Protein AF-A0AAU2L644-F1 (afdb_monomer_lite)

Sequence (110 aa):
MPDHREHVATDPNGRVTPLDSHVRLAAPDRRDPPPLVRRSYNYDRGSGDSGLIFSCFQRDLATGFEAVQKRLEGEAMAKYILTTGGGYFFVPPPGDAWIDGLFAQATGNA

Radius of gyration: 19.08 Å; chains: 1; bounding box: 41×40×55 Å

pLDDT: mean 87.41, std 14.39, range [38.91, 97.38]

Foldseek 3Di:
DDDPPDPLVVCVPCPPNNPQALVCLQAVDPVDHQQKDWDKDWDDPDPPPTDIRTDIDGPDCVRHVVSNVVSNVPHPCPVPDDDPDDDDDDDDDPDCVVVCVVVVVVPDDD

Secondary structure (DSSP, 8-state):
------HHHH-TT-SSS-TT-HHHHH-S-SSS--SEEE--EEEE-STT-EEEE--EEES-TIIIIIHHHHHTTT-TTGGG-----------PPSSSHHHHHHHHHHTS--

Structure (mmCIF, N/CA/C/O backbone):
data_AF-A0AAU2L644-F1
#
_entry.id   AF-A0AAU2L644-F1
#
loop_
_atom_site.group_PDB
_atom_site.id
_atom_site.type_symbol
_atom_site.label_atom_id
_atom_site.label_alt_id
_atom_site.label_comp_id
_atom_site.label_asym_id
_atom_site.label_entity_id
_atom_site.label_seq_id
_atom_site.pdbx_PDB_ins_code
_atom_site.Cartn_x
_atom_site.Cartn_y
_atom_site.Cartn_z
_atom_site.occupancy
_atom_site.B_iso_or_equiv
_atom_site.auth_seq_id
_atom_site.auth_comp_id
_atom_site.auth_asym_id
_atom_site.auth_atom_id
_atom_site.pdbx_PDB_model_num
ATOM 1 N N . MET A 1 1 ? 0.436 -25.387 18.970 1.00 41.38 1 MET A N 1
ATOM 2 C CA . MET A 1 1 ? -0.146 -24.041 18.789 1.00 41.38 1 MET A CA 1
ATOM 3 C C . MET A 1 1 ? -1.380 -24.194 17.920 1.00 41.38 1 MET A C 1
ATOM 5 O O . MET A 1 1 ? -1.235 -24.822 16.876 1.00 41.38 1 MET A O 1
ATOM 9 N N . PRO A 1 2 ? -2.574 -23.743 18.334 1.00 43.22 2 PRO A N 1
ATOM 10 C CA . PRO A 1 2 ? -3.750 -23.806 17.476 1.00 43.22 2 PRO A CA 1
ATOM 11 C C . PRO A 1 2 ? -3.516 -22.967 16.218 1.00 43.22 2 PRO A C 1
ATOM 13 O O . PRO A 1 2 ? -3.026 -21.841 16.297 1.00 43.22 2 PRO A O 1
ATOM 16 N N . ASP A 1 3 ? -3.832 -23.560 15.078 1.00 48.44 3 ASP A N 1
ATOM 17 C CA . ASP A 1 3 ? -3.794 -22.970 13.746 1.00 48.44 3 ASP A CA 1
ATOM 18 C C . ASP A 1 3 ? -4.644 -21.676 13.688 1.00 48.44 3 ASP A C 1
ATOM 20 O O . ASP A 1 3 ? -5.788 -21.669 14.132 1.00 48.44 3 ASP A O 1
ATOM 24 N N . HIS A 1 4 ? -4.082 -20.574 13.175 1.00 57.38 4 HIS A N 1
ATOM 25 C CA . HIS A 1 4 ? -4.736 -19.258 13.036 1.00 57.38 4 HIS A CA 1
ATOM 26 C C . HIS A 1 4 ? -5.518 -19.099 11.716 1.00 57.38 4 HIS A C 1
ATOM 28 O O . HIS A 1 4 ? -5.747 -17.976 11.246 1.00 57.38 4 HIS A O 1
ATOM 34 N N . ARG A 1 5 ? -5.854 -20.202 11.043 1.00 54.03 5 ARG A N 1
ATOM 35 C CA . ARG A 1 5 ? -6.546 -20.178 9.753 1.00 54.03 5 ARG A CA 1
ATOM 36 C C . ARG A 1 5 ? -8.054 -19.964 9.913 1.00 54.03 5 ARG A C 1
ATOM 38 O O . ARG A 1 5 ? -8.713 -20.577 10.742 1.00 54.03 5 ARG A O 1
ATOM 45 N N . GLU A 1 6 ? -8.559 -19.092 9.038 1.00 56.09 6 GLU A N 1
ATOM 46 C CA . GLU A 1 6 ? -9.973 -18.845 8.717 1.00 56.09 6 GLU A CA 1
ATOM 47 C C . GLU A 1 6 ? -10.848 -18.180 9.796 1.00 56.09 6 GLU A C 1
ATOM 49 O O . GLU A 1 6 ? -11.927 -18.670 10.117 1.00 56.09 6 GLU A O 1
ATOM 54 N N . HIS A 1 7 ? -10.461 -17.000 10.299 1.00 58.44 7 HIS A N 1
ATOM 55 C CA . HIS A 1 7 ? -11.374 -16.187 11.122 1.00 58.44 7 HIS A CA 1
ATOM 56 C C . HIS A 1 7 ? -12.386 -15.371 10.305 1.00 58.44 7 HIS A C 1
ATOM 58 O O . HIS A 1 7 ? -13.493 -15.166 10.772 1.00 58.44 7 HIS A O 1
ATOM 64 N N . VAL A 1 8 ? -12.061 -14.906 9.092 1.00 61.75 8 VAL A N 1
ATOM 65 C CA . VAL A 1 8 ? -12.948 -13.970 8.363 1.00 61.75 8 VAL A CA 1
ATOM 66 C C . VAL A 1 8 ? -14.179 -14.674 7.784 1.00 61.75 8 VAL A C 1
ATOM 68 O O . VAL A 1 8 ? -15.294 -14.194 7.970 1.00 61.75 8 VAL A O 1
ATOM 71 N N . ALA A 1 9 ? -13.997 -15.830 7.136 1.00 68.81 9 ALA A N 1
ATOM 72 C CA . ALA A 1 9 ? -15.102 -16.606 6.568 1.00 68.81 9 ALA A CA 1
ATOM 73 C C . ALA A 1 9 ? -16.038 -17.186 7.646 1.00 68.81 9 ALA A C 1
ATOM 75 O O . ALA A 1 9 ? -17.234 -17.344 7.412 1.00 68.81 9 ALA A O 1
ATOM 76 N N . THR A 1 10 ? -15.503 -17.473 8.836 1.00 78.62 10 THR A N 1
ATOM 77 C CA . THR A 1 10 ? -16.261 -17.994 9.984 1.00 78.62 10 THR A CA 1
ATOM 78 C C . THR A 1 10 ? -16.823 -16.889 10.891 1.00 78.62 10 THR A C 1
ATOM 80 O O . THR A 1 10 ? -17.617 -17.182 11.784 1.00 78.62 10 THR A O 1
ATOM 83 N N . ASP A 1 11 ? -16.483 -15.619 10.634 1.00 85.25 11 ASP A N 1
ATOM 84 C CA . ASP A 1 11 ? -16.947 -14.432 11.366 1.00 85.25 11 ASP A CA 1
ATOM 85 C C . ASP A 1 11 ? -17.625 -13.410 10.427 1.00 85.25 11 ASP A C 1
ATOM 87 O O . ASP A 1 11 ? -17.113 -12.301 10.208 1.00 85.25 11 ASP A O 1
ATOM 91 N N . PRO A 1 12 ? -18.795 -13.746 9.847 1.00 85.56 12 PRO A N 1
ATOM 92 C CA . PRO A 1 12 ? -19.484 -12.875 8.892 1.00 85.56 12 PRO A CA 1
ATOM 93 C C . PRO A 1 12 ? -19.941 -11.553 9.520 1.00 85.56 12 PRO A C 1
ATOM 95 O O . PRO A 1 12 ? -20.032 -10.545 8.829 1.00 85.56 12 PRO A O 1
ATOM 98 N N . ASN A 1 13 ? -20.176 -11.544 10.835 1.00 89.44 13 ASN A N 1
ATOM 99 C CA . ASN A 1 13 ? -20.655 -10.376 11.573 1.00 89.44 13 ASN A CA 1
ATOM 100 C C . ASN A 1 13 ? -19.524 -9.531 12.185 1.00 89.44 13 ASN A C 1
ATOM 102 O O . ASN A 1 13 ? -19.805 -8.525 12.828 1.00 89.44 13 ASN A O 1
ATOM 106 N N . GLY A 1 14 ? -18.260 -9.936 12.029 1.00 90.00 14 GLY A N 1
ATOM 107 C CA . GLY A 1 14 ? -17.106 -9.190 12.537 1.00 90.00 14 GLY A CA 1
ATOM 108 C C . GLY A 1 14 ? -17.007 -9.119 14.064 1.00 90.00 14 GLY A C 1
ATOM 109 O O . GLY A 1 14 ? -16.555 -8.112 14.601 1.00 90.00 14 GLY A O 1
ATOM 110 N N . ARG A 1 15 ? -17.443 -10.164 14.777 1.00 90.31 15 ARG A N 1
ATOM 111 C CA . ARG A 1 15 ? -17.400 -10.253 16.247 1.00 90.31 15 ARG A CA 1
ATOM 112 C C . ARG A 1 15 ? -15.987 -10.446 16.792 1.00 90.31 15 ARG A C 1
ATOM 114 O O . ARG A 1 15 ? -15.716 -10.031 17.914 1.00 90.31 15 ARG A O 1
ATOM 121 N N . VAL A 1 16 ? -15.124 -11.120 16.036 1.00 90.19 16 VAL A N 1
ATOM 122 C CA . VAL A 1 16 ? -13.725 -11.399 16.394 1.00 90.19 16 VAL A CA 1
ATOM 123 C C . VAL A 1 16 ? -12.796 -10.486 15.607 1.00 90.19 16 VAL A C 1
ATOM 125 O O . VAL A 1 16 ? -11.889 -9.887 16.174 1.00 90.19 16 VAL A O 1
ATOM 128 N N . THR A 1 17 ? -13.022 -10.374 14.297 1.00 88.75 17 THR A N 1
ATOM 129 C CA . THR A 1 17 ? -12.277 -9.474 13.412 1.00 88.75 17 THR A CA 1
ATOM 130 C C . THR A 1 17 ? -13.241 -8.413 12.881 1.00 88.75 17 THR A C 1
ATOM 132 O O . THR A 1 17 ? -13.988 -8.722 11.946 1.00 88.75 17 THR A O 1
ATOM 135 N N . PRO A 1 18 ? -13.245 -7.187 13.444 1.00 92.88 18 PRO A N 1
ATOM 136 C CA . PRO A 1 18 ? -14.171 -6.125 13.056 1.00 92.88 18 PRO A CA 1
ATOM 137 C C . PRO A 1 18 ? -14.246 -5.914 11.544 1.00 92.88 18 PRO A C 1
ATOM 139 O O . PRO A 1 18 ? -13.243 -6.062 10.834 1.00 92.88 18 PRO A O 1
ATOM 142 N N . LEU A 1 19 ? -15.441 -5.578 11.052 1.00 92.88 19 LEU A N 1
ATOM 143 C CA . LEU A 1 19 ? -15.703 -5.394 9.620 1.00 92.88 19 LEU A CA 1
ATOM 144 C C . LEU A 1 19 ? -14.839 -4.282 9.005 1.00 92.88 19 LEU A C 1
ATOM 146 O O . LEU A 1 19 ? -14.454 -4.388 7.847 1.00 92.88 19 LEU A O 1
ATOM 150 N N . ASP A 1 20 ? -14.490 -3.273 9.802 1.00 95.19 20 ASP A N 1
ATOM 151 C CA . ASP A 1 20 ? -13.662 -2.115 9.455 1.00 95.19 20 ASP A CA 1
ATOM 152 C C . ASP A 1 20 ? -12.171 -2.292 9.806 1.00 95.19 20 ASP A C 1
ATOM 154 O O . ASP A 1 20 ? -11.384 -1.342 9.737 1.00 95.19 20 ASP A O 1
ATOM 158 N N . SER A 1 21 ? -11.755 -3.499 10.207 1.00 94.88 21 SER A N 1
ATOM 159 C CA . SER A 1 21 ? -10.356 -3.764 10.539 1.00 94.88 21 SER A CA 1
ATOM 160 C C . SER A 1 21 ? -9.472 -3.758 9.288 1.00 94.88 21 SER A C 1
ATOM 162 O O . SER A 1 21 ? -9.777 -4.406 8.285 1.00 94.88 21 SER A O 1
ATOM 164 N N . HIS A 1 22 ? -8.318 -3.092 9.390 1.00 94.94 22 HIS A N 1
ATOM 165 C CA . HIS A 1 22 ? -7.350 -2.932 8.296 1.00 94.94 22 HIS A CA 1
ATOM 166 C C . HIS A 1 22 ? -7.042 -4.251 7.580 1.00 94.94 22 HIS A C 1
ATOM 168 O O . HIS A 1 22 ? -7.142 -4.368 6.363 1.00 94.94 22 HIS A O 1
ATOM 174 N N . VAL A 1 23 ? -6.703 -5.292 8.348 1.00 92.19 23 VAL A N 1
ATOM 175 C CA . VAL A 1 23 ? -6.316 -6.593 7.786 1.00 92.19 23 VAL A CA 1
ATOM 176 C C . VAL A 1 23 ? -7.463 -7.281 7.038 1.00 92.19 23 VAL A C 1
ATOM 178 O O . VAL A 1 23 ? -7.204 -7.990 6.067 1.00 92.19 23 VAL A O 1
ATOM 181 N N . ARG A 1 24 ? -8.714 -7.081 7.473 1.00 92.00 24 ARG A N 1
ATOM 182 C CA . ARG A 1 24 ? -9.899 -7.668 6.837 1.00 92.00 24 ARG A CA 1
ATOM 183 C C . ARG A 1 24 ? -10.249 -6.934 5.552 1.00 92.00 24 ARG A C 1
ATOM 185 O O . ARG A 1 24 ? -10.517 -7.587 4.554 1.00 92.00 24 ARG A O 1
ATOM 192 N N . LEU A 1 25 ? -10.209 -5.604 5.563 1.00 94.31 25 LEU A N 1
ATOM 193 C CA . LEU A 1 25 ? -10.469 -4.793 4.374 1.00 94.31 25 LEU A CA 1
ATOM 194 C C . LEU A 1 25 ? -9.369 -4.961 3.316 1.00 94.31 25 LEU A C 1
ATOM 196 O O . LEU A 1 25 ? -9.668 -5.096 2.129 1.00 94.31 25 LEU A O 1
ATOM 200 N N . ALA A 1 26 ? -8.102 -5.032 3.735 1.00 94.19 26 ALA A N 1
ATOM 201 C CA . ALA A 1 26 ? -6.977 -5.189 2.819 1.00 94.19 26 ALA A CA 1
ATOM 202 C C . ALA A 1 26 ? -7.003 -6.542 2.088 1.00 94.19 26 ALA A C 1
ATOM 204 O O . ALA A 1 26 ? -6.776 -6.592 0.879 1.00 94.19 26 ALA A O 1
ATOM 205 N N . ALA A 1 27 ? -7.304 -7.633 2.802 1.00 90.81 27 ALA A N 1
ATOM 206 C CA . ALA A 1 27 ? -7.381 -8.986 2.248 1.00 90.81 27 ALA A CA 1
ATOM 207 C C . ALA A 1 27 ? -8.642 -9.723 2.752 1.00 90.81 27 ALA 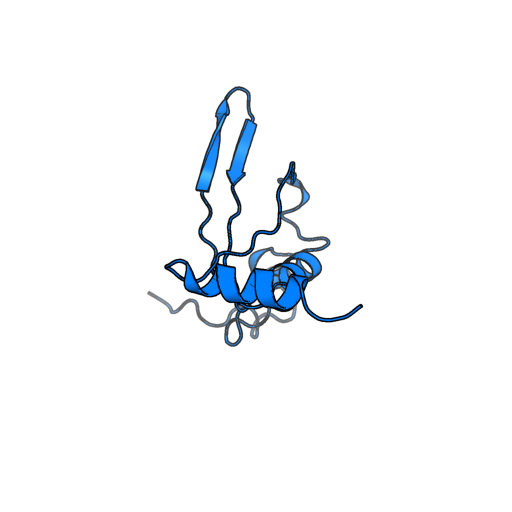A C 1
ATOM 209 O O . ALA A 1 27 ? -8.547 -10.529 3.685 1.00 90.81 27 ALA A O 1
ATOM 210 N N . PRO A 1 28 ? -9.817 -9.453 2.145 1.00 86.88 28 PRO A N 1
ATOM 211 C CA . PRO A 1 28 ? -11.091 -10.023 2.590 1.00 86.88 28 PRO A CA 1
ATOM 212 C C . PRO A 1 28 ? -11.164 -11.548 2.454 1.00 86.88 28 PRO A C 1
ATOM 214 O O . PRO A 1 28 ? -11.703 -12.208 3.341 1.00 86.88 28 PRO A O 1
ATOM 217 N N . ASP A 1 29 ? -10.591 -12.108 1.381 1.00 86.62 29 ASP A N 1
ATOM 218 C CA . ASP A 1 29 ? -10.346 -13.546 1.241 1.00 86.62 29 ASP A CA 1
ATOM 219 C C . ASP A 1 29 ? -8.842 -13.809 1.379 1.00 86.62 29 ASP A C 1
ATOM 221 O O . ASP A 1 29 ? -8.027 -13.281 0.624 1.00 86.62 29 ASP A O 1
ATOM 225 N N . ARG A 1 30 ? -8.450 -14.622 2.364 1.00 77.06 30 ARG A N 1
ATOM 226 C CA . ARG A 1 30 ? -7.038 -14.977 2.568 1.00 77.06 30 ARG A CA 1
ATOM 227 C C . ARG A 1 30 ? -6.539 -16.061 1.620 1.00 77.06 30 ARG A C 1
ATOM 229 O O . ARG A 1 30 ? -5.328 -16.239 1.515 1.00 77.06 30 ARG A O 1
ATOM 236 N N . ARG A 1 31 ? -7.443 -16.779 0.954 1.00 84.31 31 ARG A N 1
ATOM 237 C CA . ARG A 1 31 ? -7.114 -17.782 -0.068 1.00 84.31 31 ARG A CA 1
ATOM 238 C C . ARG A 1 31 ? -6.831 -17.131 -1.417 1.00 84.31 31 ARG A C 1
ATOM 240 O O . ARG A 1 31 ? -6.134 -17.729 -2.228 1.00 84.31 31 ARG A O 1
ATOM 247 N N . ASP A 1 32 ? -7.322 -15.910 -1.609 1.00 86.00 32 ASP A N 1
ATOM 248 C CA . ASP A 1 32 ? -7.055 -15.065 -2.771 1.00 86.00 32 ASP A CA 1
ATOM 249 C C . ASP A 1 32 ? -6.538 -13.688 -2.316 1.00 86.00 32 ASP A C 1
ATOM 251 O O . ASP A 1 32 ? -7.246 -12.676 -2.384 1.00 86.00 32 ASP A O 1
ATOM 255 N N . PRO A 1 33 ? -5.322 -13.639 -1.736 1.00 88.06 33 PRO A N 1
ATOM 256 C CA . PRO A 1 33 ? -4.762 -12.387 -1.266 1.00 88.06 33 PRO A CA 1
ATOM 257 C C . PRO A 1 33 ? -4.472 -11.458 -2.455 1.00 88.06 33 PRO A C 1
ATOM 259 O O . PRO A 1 33 ? -4.113 -11.927 -3.537 1.00 88.06 33 PRO A O 1
ATOM 262 N N . PRO A 1 34 ? -4.537 -10.130 -2.25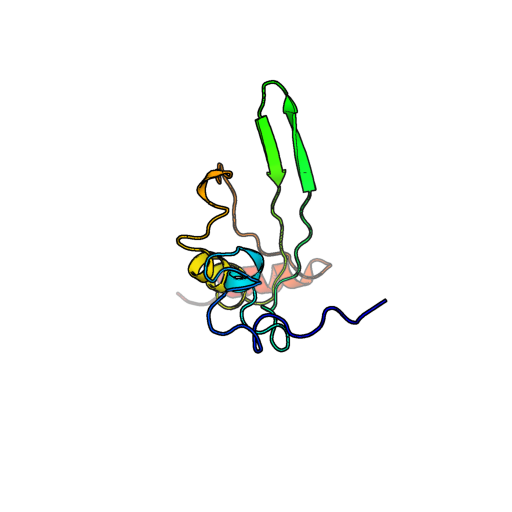5 1.00 91.56 34 PRO A N 1
ATOM 263 C CA . PRO A 1 34 ? -4.162 -9.177 -3.291 1.00 91.56 34 PRO A CA 1
ATOM 264 C C . PRO A 1 34 ? -2.767 -9.473 -3.871 1.00 91.56 34 PRO A C 1
ATOM 266 O O . PRO A 1 34 ? -1.854 -9.792 -3.099 1.00 91.56 34 PRO A O 1
ATOM 269 N N . PRO A 1 35 ? -2.559 -9.317 -5.193 1.00 94.12 35 PRO A N 1
ATOM 270 C CA . PRO A 1 35 ? -1.305 -9.638 -5.877 1.00 94.12 35 PRO A CA 1
ATOM 271 C C . PRO A 1 35 ? -0.225 -8.561 -5.650 1.00 94.12 35 PRO A C 1
ATOM 273 O O . PRO A 1 35 ? 0.348 -8.019 -6.596 1.00 94.12 35 PRO A O 1
ATOM 276 N N . LEU A 1 36 ? 0.050 -8.239 -4.384 1.00 94.88 36 LEU A N 1
ATOM 277 C CA . LEU A 1 36 ? 0.999 -7.216 -3.960 1.00 94.88 36 LEU A CA 1
ATOM 278 C C . LEU A 1 36 ? 1.951 -7.754 -2.886 1.00 94.88 36 LEU A C 1
ATOM 280 O O . LEU A 1 36 ? 1.552 -8.435 -1.941 1.00 94.88 36 LEU A O 1
ATOM 284 N N . VAL A 1 37 ? 3.226 -7.396 -2.998 1.00 96.25 37 VAL A N 1
ATOM 285 C CA . VAL A 1 37 ? 4.266 -7.713 -2.015 1.00 96.25 37 VAL A CA 1
ATOM 286 C C . VAL A 1 37 ? 4.652 -6.433 -1.291 1.00 96.25 37 VAL A C 1
ATOM 288 O O . VAL A 1 37 ? 5.156 -5.504 -1.914 1.00 96.25 37 VAL A O 1
ATOM 291 N N . ARG A 1 38 ? 4.437 -6.373 0.027 1.00 96.38 38 ARG A N 1
ATOM 292 C CA . ARG A 1 38 ? 4.824 -5.220 0.859 1.00 96.38 38 ARG A CA 1
ATOM 293 C C . ARG A 1 38 ? 6.263 -5.376 1.346 1.00 96.38 38 ARG A C 1
ATOM 295 O O . ARG A 1 38 ? 6.599 -6.395 1.944 1.00 96.38 38 ARG A O 1
ATOM 302 N N . ARG A 1 39 ? 7.089 -4.352 1.136 1.00 96.94 39 ARG A N 1
ATOM 303 C CA . ARG A 1 39 ? 8.486 -4.265 1.587 1.00 96.94 39 ARG A CA 1
ATOM 304 C C . ARG A 1 39 ? 8.767 -2.865 2.138 1.00 96.94 39 ARG A C 1
ATOM 306 O O . ARG A 1 39 ? 9.560 -2.106 1.592 1.00 96.94 39 ARG A O 1
ATOM 313 N N . SER A 1 40 ? 8.043 -2.535 3.198 1.00 97.19 40 SER A N 1
ATOM 314 C CA . SER A 1 40 ? 8.036 -1.215 3.831 1.00 97.19 40 SER A CA 1
ATOM 315 C C . SER A 1 40 ? 9.120 -1.070 4.903 1.00 97.19 40 SER A C 1
AT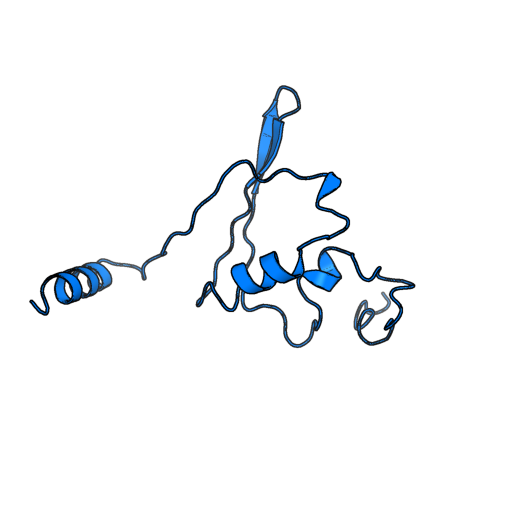OM 317 O O . SER A 1 40 ? 9.640 -2.065 5.409 1.00 97.19 40 SER A O 1
ATOM 319 N N . TYR A 1 41 ? 9.410 0.173 5.287 1.00 97.25 41 TYR A N 1
ATOM 320 C CA . TYR A 1 41 ? 10.402 0.518 6.310 1.00 97.25 41 TYR A CA 1
ATOM 321 C C . TYR A 1 41 ? 9.815 1.512 7.308 1.00 97.25 41 TYR A C 1
ATOM 323 O O . TYR A 1 41 ? 9.079 2.413 6.915 1.00 97.25 41 TYR A O 1
ATOM 331 N N . ASN A 1 42 ? 10.154 1.380 8.588 1.00 97.25 42 ASN A N 1
ATOM 332 C CA . ASN A 1 42 ? 9.820 2.407 9.575 1.00 97.25 42 ASN A CA 1
ATOM 333 C C . ASN A 1 42 ? 10.760 3.605 9.410 1.00 97.25 42 ASN A C 1
ATOM 335 O O . ASN A 1 42 ? 11.929 3.428 9.061 1.00 97.25 42 ASN A O 1
ATOM 339 N N . TYR A 1 43 ? 10.264 4.805 9.696 1.00 96.19 43 TYR A N 1
ATOM 340 C CA . TYR A 1 43 ? 11.083 6.008 9.781 1.00 96.19 43 TYR A CA 1
ATOM 341 C C . TYR A 1 43 ? 10.831 6.745 11.098 1.00 96.19 43 TYR A C 1
ATOM 343 O O . TYR A 1 43 ? 9.737 6.682 11.659 1.00 96.19 43 TYR A O 1
ATOM 351 N N . ASP A 1 44 ? 11.845 7.474 11.552 1.00 97.00 44 ASP A N 1
ATOM 352 C CA . ASP A 1 44 ? 11.767 8.420 12.661 1.00 97.00 44 ASP A CA 1
ATOM 353 C C . ASP A 1 44 ? 12.671 9.614 12.328 1.00 97.00 44 ASP A C 1
ATOM 355 O O . ASP A 1 44 ? 13.866 9.443 12.078 1.00 97.00 44 ASP A O 1
ATOM 359 N N . ARG A 1 45 ? 12.087 10.813 12.244 1.00 95.38 45 ARG A N 1
ATOM 360 C CA . ARG A 1 45 ? 12.798 12.079 12.005 1.00 95.38 45 ARG A CA 1
ATOM 361 C C . ARG A 1 45 ? 12.911 12.935 13.271 1.00 95.38 45 ARG A C 1
ATOM 363 O O . ARG A 1 45 ? 13.413 14.056 13.195 1.00 95.38 45 ARG A O 1
ATOM 370 N N . GLY A 1 46 ? 12.474 12.425 14.423 1.00 94.88 46 GLY A N 1
ATOM 371 C CA . GLY A 1 46 ? 12.381 13.166 15.676 1.00 94.88 46 GLY A CA 1
ATOM 372 C C . GLY A 1 46 ? 11.152 14.076 15.750 1.00 94.88 46 GLY A C 1
ATOM 373 O O . GLY A 1 46 ? 10.360 14.186 14.817 1.00 94.88 46 GLY A O 1
ATOM 374 N N . SER A 1 47 ? 10.971 14.735 16.898 1.00 94.06 47 SER A N 1
ATOM 375 C CA . SER A 1 47 ? 9.879 15.701 17.141 1.00 94.06 47 SER A CA 1
ATOM 376 C C . SER A 1 47 ? 8.463 15.148 16.911 1.00 94.06 47 SER A C 1
ATOM 378 O O . SER A 1 47 ? 7.547 15.896 16.577 1.00 94.06 47 SER A O 1
ATOM 380 N N . GLY A 1 48 ? 8.278 13.838 17.095 1.00 90.06 48 GLY A N 1
ATOM 381 C CA . GLY A 1 48 ? 6.999 13.158 16.874 1.00 90.06 48 GLY A CA 1
ATOM 382 C C . GLY A 1 48 ? 6.699 12.822 15.412 1.00 90.06 48 GLY A C 1
ATOM 383 O O . GLY A 1 48 ? 5.641 12.263 15.136 1.00 90.06 48 GLY A O 1
ATOM 384 N N . ASP A 1 49 ? 7.614 13.105 14.483 1.00 93.81 49 ASP A N 1
ATOM 385 C CA . ASP A 1 49 ? 7.475 12.716 13.084 1.00 93.81 49 ASP A CA 1
ATOM 386 C C . ASP A 1 49 ? 8.117 11.352 12.835 1.00 93.81 49 ASP A C 1
ATOM 388 O O . ASP A 1 49 ? 9.292 11.214 12.488 1.00 93.81 49 ASP A O 1
ATOM 392 N N . SER A 1 50 ? 7.302 10.330 13.046 1.00 96.06 50 SER A N 1
ATOM 393 C CA . SER A 1 50 ? 7.651 8.933 12.840 1.00 96.06 50 SER A CA 1
ATOM 394 C C . SER A 1 50 ? 6.502 8.227 12.138 1.00 96.06 50 SER A C 1
ATOM 396 O O . SER A 1 50 ? 5.347 8.648 12.219 1.00 96.06 50 SER A O 1
ATOM 398 N N . GLY A 1 51 ? 6.810 7.150 11.427 1.00 96.06 51 GLY A N 1
ATOM 399 C CA . GLY A 1 51 ? 5.795 6.444 10.666 1.00 96.06 51 GLY A CA 1
ATOM 400 C C . GLY A 1 51 ? 6.362 5.344 9.790 1.00 96.06 51 GLY A C 1
ATOM 401 O O . GLY A 1 51 ? 7.371 4.713 10.108 1.00 96.06 51 GLY A O 1
ATOM 402 N N . LEU A 1 52 ? 5.682 5.111 8.669 1.00 96.88 52 LEU A N 1
ATOM 403 C CA . LEU A 1 52 ? 5.987 4.039 7.734 1.00 96.88 52 LEU A CA 1
ATOM 404 C C . LEU A 1 52 ? 6.251 4.607 6.339 1.00 96.88 52 LEU A C 1
ATOM 406 O O . LEU A 1 52 ? 5.379 5.225 5.732 1.00 96.88 52 LEU A O 1
ATOM 410 N N . ILE A 1 53 ? 7.425 4.309 5.791 1.00 96.88 53 ILE A N 1
ATOM 411 C CA . ILE A 1 53 ? 7.673 4.374 4.354 1.00 96.88 53 ILE A CA 1
ATOM 4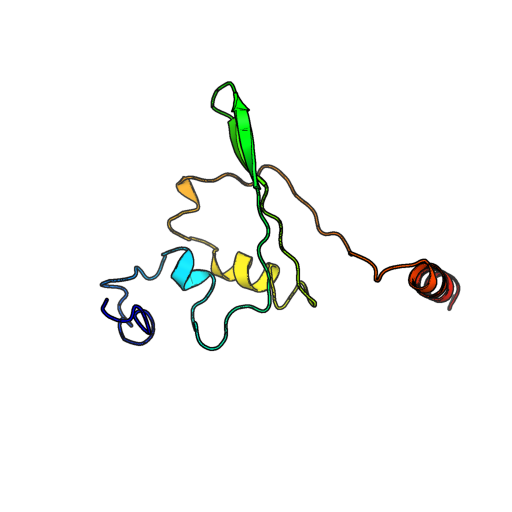12 C C . ILE A 1 53 ? 7.039 3.123 3.756 1.00 96.88 53 ILE A C 1
ATOM 414 O O . ILE A 1 53 ? 7.645 2.046 3.717 1.00 96.88 53 ILE A O 1
ATOM 418 N N . PHE A 1 54 ? 5.778 3.248 3.347 1.00 97.19 54 PHE A N 1
ATOM 419 C CA . PHE A 1 54 ? 5.074 2.157 2.694 1.00 97.19 54 PHE A CA 1
ATOM 420 C C . PHE A 1 54 ? 5.629 1.945 1.282 1.00 97.19 54 PHE A C 1
ATOM 422 O O . PHE A 1 54 ? 5.596 2.849 0.452 1.00 97.19 54 PHE A O 1
ATOM 429 N N . SER A 1 55 ? 6.128 0.741 1.004 1.00 97.12 55 SER A N 1
ATOM 430 C CA . SER A 1 55 ? 6.602 0.350 -0.324 1.00 97.12 55 SER A CA 1
ATOM 431 C C . SER A 1 55 ? 6.051 -1.024 -0.673 1.00 97.12 55 SER A C 1
ATOM 433 O O . SER A 1 55 ? 6.058 -1.942 0.153 1.00 97.12 55 SER A O 1
ATOM 435 N N . CYS A 1 56 ? 5.541 -1.168 -1.893 1.00 97.38 56 CYS A N 1
ATOM 436 C CA . CYS A 1 56 ? 5.024 -2.433 -2.385 1.00 97.38 56 CYS A CA 1
ATOM 437 C C . CYS A 1 56 ? 5.329 -2.633 -3.869 1.00 97.38 56 CYS A C 1
ATOM 439 O O . CYS A 1 56 ? 5.529 -1.675 -4.613 1.00 97.38 56 CYS A O 1
ATOM 441 N N . PHE A 1 57 ? 5.366 -3.897 -4.276 1.00 97.19 57 PHE A N 1
ATOM 442 C CA . PHE A 1 57 ? 5.627 -4.331 -5.641 1.00 97.19 57 PHE A CA 1
ATOM 443 C C . PHE A 1 57 ? 4.462 -5.185 -6.123 1.00 97.19 57 PHE A C 1
ATOM 445 O O . PHE A 1 57 ? 3.951 -6.028 -5.385 1.00 97.19 57 PHE A O 1
ATOM 452 N N . GLN A 1 58 ? 4.061 -4.973 -7.368 1.00 96.62 58 GLN A N 1
ATOM 453 C CA . GLN A 1 58 ? 2.965 -5.678 -8.022 1.00 96.62 58 GLN A CA 1
ATOM 454 C C . GLN A 1 58 ? 3.174 -5.655 -9.530 1.00 96.62 58 GLN A C 1
ATOM 456 O O . GLN A 1 58 ? 3.916 -4.820 -10.046 1.00 96.62 58 GLN A O 1
ATOM 461 N N . ARG A 1 59 ? 2.514 -6.576 -10.233 1.00 95.62 59 ARG A N 1
ATOM 462 C CA . ARG A 1 59 ? 2.534 -6.608 -11.701 1.00 95.62 59 ARG A CA 1
ATOM 463 C C . ARG A 1 59 ? 1.587 -5.576 -12.315 1.00 95.62 59 ARG A C 1
ATOM 465 O O . ARG A 1 59 ? 1.878 -5.054 -13.381 1.00 95.62 59 ARG A O 1
ATOM 472 N N . ASP A 1 60 ? 0.473 -5.313 -11.643 1.00 95.31 60 ASP A N 1
ATOM 473 C CA . ASP A 1 60 ? -0.589 -4.422 -12.095 1.00 95.31 60 ASP A CA 1
ATOM 474 C C . ASP A 1 60 ? -1.091 -3.593 -10.902 1.00 95.31 60 ASP A C 1
ATOM 476 O O . ASP A 1 60 ? -1.446 -4.137 -9.853 1.00 95.31 60 ASP A O 1
ATOM 480 N N . LEU A 1 61 ? -1.056 -2.266 -11.051 1.00 94.44 61 LEU A N 1
ATOM 481 C CA . LEU A 1 61 ? -1.444 -1.312 -10.010 1.00 94.44 61 LEU A CA 1
ATOM 482 C C . LEU A 1 61 ? -2.942 -1.384 -9.701 1.00 94.44 61 LEU A C 1
ATOM 484 O O . LEU A 1 61 ? -3.312 -1.332 -8.525 1.00 94.44 61 LEU A O 1
ATOM 488 N N . ALA A 1 62 ? -3.774 -1.560 -10.733 1.00 95.19 62 ALA A N 1
ATOM 489 C CA . ALA A 1 62 ? -5.228 -1.524 -10.616 1.00 95.19 62 ALA A CA 1
ATOM 490 C C . ALA A 1 62 ? -5.748 -2.695 -9.776 1.00 95.19 62 ALA A C 1
ATOM 492 O O . ALA A 1 62 ? -6.648 -2.533 -8.953 1.00 95.19 62 ALA A O 1
ATOM 493 N N . THR A 1 63 ? -5.155 -3.878 -9.954 1.00 94.44 63 THR A N 1
ATOM 494 C CA . THR A 1 63 ? -5.523 -5.098 -9.218 1.00 94.44 63 THR A CA 1
ATOM 495 C C . THR A 1 63 ? -4.786 -5.257 -7.886 1.00 94.44 63 THR A C 1
ATOM 497 O O . THR A 1 63 ? -5.260 -5.984 -7.011 1.00 94.44 63 THR A O 1
ATOM 500 N N . GLY A 1 64 ? -3.654 -4.574 -7.706 1.00 95.69 64 GLY A N 1
ATOM 501 C CA . GLY A 1 64 ? -2.883 -4.558 -6.467 1.00 95.69 64 GLY A CA 1
ATOM 502 C C . GLY A 1 64 ? -3.267 -3.402 -5.539 1.00 95.69 64 GLY A C 1
ATOM 503 O O . GLY A 1 64 ? -4.315 -3.410 -4.891 1.00 95.69 64 GLY A O 1
ATOM 504 N N . PHE A 1 65 ? -2.371 -2.426 -5.427 1.00 96.38 65 PHE A N 1
ATOM 505 C CA . PHE A 1 65 ? -2.414 -1.342 -4.455 1.00 96.38 65 PHE A CA 1
ATOM 506 C C . PHE A 1 65 ? -3.669 -0.484 -4.590 1.00 96.38 65 PHE A C 1
ATOM 508 O O . PHE A 1 65 ? -4.271 -0.176 -3.569 1.00 96.38 65 PHE A O 1
ATOM 515 N N . GLU A 1 66 ? -4.108 -0.146 -5.804 1.00 95.75 66 GLU A N 1
ATOM 516 C CA . GLU A 1 66 ? -5.294 0.700 -5.989 1.00 95.75 66 GLU A CA 1
ATOM 517 C C . GLU A 1 66 ? -6.565 -0.001 -5.500 1.00 95.75 66 GLU A C 1
ATOM 519 O O . GLU A 1 66 ? -7.347 0.581 -4.745 1.00 95.75 66 GLU A O 1
ATOM 524 N N . ALA A 1 67 ? -6.741 -1.281 -5.851 1.00 95.94 67 ALA A N 1
ATOM 525 C CA . ALA A 1 67 ? -7.856 -2.085 -5.359 1.00 95.94 67 ALA A CA 1
ATOM 526 C C . ALA A 1 67 ? -7.847 -2.205 -3.831 1.00 95.94 67 ALA A C 1
ATOM 528 O O . ALA A 1 67 ? -8.901 -2.119 -3.202 1.00 95.94 67 ALA A O 1
ATOM 529 N N . VAL A 1 68 ? -6.674 -2.400 -3.224 1.00 96.25 68 VAL A N 1
ATOM 530 C CA . VAL A 1 68 ? -6.550 -2.491 -1.764 1.00 96.25 68 VAL A CA 1
ATOM 531 C C . VAL A 1 68 ? -6.813 -1.149 -1.097 1.00 96.25 68 VAL A C 1
ATOM 533 O O . VAL A 1 68 ? -7.592 -1.098 -0.152 1.00 96.25 68 VAL A O 1
ATOM 536 N N . GLN A 1 69 ? -6.243 -0.058 -1.604 1.00 95.62 69 GLN A N 1
ATOM 537 C CA . GLN A 1 69 ? -6.431 1.269 -1.030 1.00 95.62 69 GLN A CA 1
ATOM 538 C C . GLN A 1 69 ? -7.898 1.703 -1.088 1.00 95.62 69 GLN A C 1
ATOM 540 O O . GLN A 1 69 ? -8.409 2.242 -0.111 1.00 95.62 69 GLN A O 1
ATOM 545 N N . LYS A 1 70 ? -8.599 1.377 -2.181 1.00 96.38 70 LYS A N 1
ATOM 546 C CA . LYS A 1 70 ? -10.043 1.599 -2.313 1.00 96.38 70 LYS A CA 1
ATOM 547 C C . LYS A 1 70 ? -10.859 0.812 -1.283 1.00 96.38 70 LYS A C 1
ATOM 549 O O . LYS A 1 70 ? -11.849 1.313 -0.767 1.00 96.38 70 LYS A O 1
ATOM 554 N N . ARG A 1 71 ? -10.458 -0.421 -0.948 1.00 95.56 71 ARG A N 1
ATOM 555 C CA . ARG A 1 71 ? -11.120 -1.209 0.114 1.00 95.56 71 ARG A CA 1
ATOM 556 C C . ARG A 1 71 ? -10.865 -0.649 1.510 1.00 95.56 71 ARG A C 1
ATOM 558 O O . ARG A 1 71 ? -11.685 -0.869 2.392 1.00 95.56 71 ARG A O 1
ATOM 565 N N . LEU A 1 72 ? -9.734 0.027 1.715 1.00 96.38 72 LEU A N 1
ATOM 566 C CA . LEU A 1 72 ? -9.358 0.633 2.995 1.00 96.38 72 LEU A CA 1
ATOM 567 C C . LEU A 1 72 ? -10.030 1.992 3.241 1.00 96.38 72 LEU A C 1
ATOM 569 O O . LEU A 1 72 ? -9.820 2.597 4.292 1.00 96.38 72 LEU A O 1
ATOM 573 N N . GLU A 1 73 ? -10.858 2.475 2.313 1.00 94.56 73 GLU A N 1
ATOM 574 C CA . GLU A 1 73 ? -11.691 3.652 2.543 1.00 94.56 73 GLU A CA 1
ATOM 575 C C . GLU A 1 73 ? -12.584 3.445 3.780 1.00 94.56 73 GLU A C 1
ATOM 577 O O . GLU A 1 73 ? -13.377 2.508 3.853 1.00 94.56 73 GLU A O 1
ATOM 582 N N . GLY A 1 74 ? -12.444 4.328 4.774 1.00 92.56 74 GLY A N 1
ATOM 583 C CA . GLY A 1 74 ? -13.227 4.274 6.014 1.00 92.56 74 GLY A CA 1
ATOM 584 C C . GLY A 1 74 ? -12.728 3.279 7.066 1.00 92.56 74 GLY A C 1
ATOM 585 O O . GLY A 1 74 ? -13.439 3.025 8.035 1.00 92.56 74 GLY A O 1
ATOM 586 N N . GLU A 1 75 ? -11.525 2.722 6.913 1.00 96.75 75 GLU A N 1
ATOM 587 C CA . GLU A 1 75 ? -10.980 1.785 7.893 1.00 96.75 75 GLU A CA 1
ATOM 588 C C . GLU A 1 75 ? -10.743 2.396 9.287 1.00 96.75 75 GLU A C 1
ATOM 590 O O . GLU A 1 75 ? -10.441 3.583 9.445 1.00 96.75 75 GLU A O 1
ATOM 595 N N . ALA A 1 76 ? -10.749 1.547 10.318 1.00 96.56 76 ALA A N 1
ATOM 596 C CA . ALA A 1 76 ? -10.516 1.974 11.699 1.00 96.56 76 ALA A CA 1
ATOM 597 C C . ALA A 1 76 ? -9.115 2.571 11.943 1.00 96.56 76 ALA A C 1
ATOM 599 O O . ALA A 1 76 ? -8.934 3.357 12.880 1.00 96.56 76 ALA A O 1
ATOM 600 N N . MET A 1 77 ? -8.118 2.184 11.135 1.00 96.00 77 MET A N 1
ATOM 601 C CA . MET A 1 77 ? -6.727 2.629 11.277 1.00 96.00 77 MET A CA 1
ATOM 602 C C . MET A 1 77 ? -6.498 4.047 10.739 1.00 96.00 77 MET A C 1
ATOM 604 O O . MET A 1 77 ? -5.590 4.727 11.216 1.00 96.00 77 MET A O 1
ATOM 608 N N . ALA A 1 78 ? -7.348 4.523 9.823 1.00 94.12 78 ALA A N 1
ATOM 609 C CA . ALA A 1 78 ? -7.181 5.797 9.123 1.00 94.12 78 ALA A CA 1
ATOM 610 C C . ALA A 1 78 ? -7.067 7.003 10.072 1.00 94.12 78 ALA A C 1
ATOM 612 O O . ALA A 1 78 ? -6.404 7.981 9.756 1.00 94.12 78 ALA A O 1
ATOM 613 N N . LYS A 1 79 ? -7.649 6.923 11.276 1.00 95.00 79 LYS A N 1
ATOM 614 C CA . LYS A 1 79 ? -7.572 7.983 12.298 1.00 95.00 79 LYS A CA 1
ATOM 615 C C . LYS A 1 79 ? -6.202 8.136 12.972 1.00 95.00 79 LYS A C 1
ATOM 617 O O . LYS A 1 79 ? -6.004 9.092 13.715 1.00 95.00 79 LYS A O 1
ATOM 622 N N . TYR A 1 80 ? -5.285 7.193 12.763 1.00 94.62 80 TYR A N 1
ATOM 623 C CA . TYR A 1 80 ? -3.956 7.179 13.386 1.00 94.62 80 TYR A CA 1
ATOM 624 C C . TYR A 1 80 ? -2.817 7.419 12.398 1.00 94.62 80 TYR A C 1
ATOM 626 O O . TYR A 1 80 ? -1.659 7.474 12.804 1.00 94.62 80 TYR A O 1
ATOM 634 N N . ILE A 1 81 ? -3.127 7.523 11.108 1.00 94.00 81 ILE A N 1
ATOM 635 C CA . ILE A 1 81 ? -2.137 7.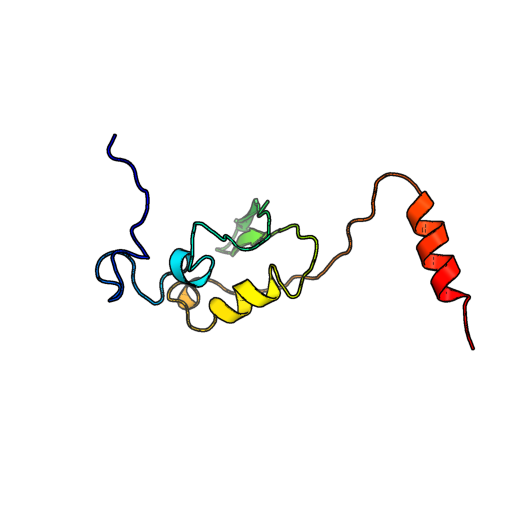645 10.045 1.00 94.00 81 ILE A CA 1
ATOM 636 C C . ILE A 1 81 ? -2.485 8.831 9.157 1.00 94.00 81 ILE A C 1
ATOM 638 O O . ILE A 1 81 ? -3.651 9.154 8.948 1.00 94.00 81 ILE A O 1
ATOM 642 N N . LEU A 1 82 ? -1.458 9.465 8.607 1.00 93.38 82 LEU A N 1
ATOM 643 C CA . LEU A 1 82 ? -1.609 10.500 7.599 1.00 93.38 82 LEU A CA 1
ATOM 644 C C . LEU A 1 82 ? -0.639 10.200 6.463 1.00 93.38 82 LEU A C 1
ATOM 646 O O . LEU A 1 82 ? 0.573 10.169 6.665 1.00 93.38 82 LEU A O 1
ATOM 650 N N . THR A 1 83 ? -1.167 9.987 5.262 1.00 92.75 83 THR A N 1
ATOM 651 C CA . THR A 1 83 ? -0.339 9.866 4.062 1.00 92.75 83 THR A CA 1
ATOM 652 C C . THR A 1 83 ? 0.139 11.256 3.659 1.00 92.75 83 THR A C 1
ATOM 654 O O . THR A 1 83 ? -0.635 12.064 3.155 1.00 92.75 83 THR A O 1
ATOM 657 N N . THR A 1 84 ? 1.414 11.548 3.904 1.00 92.50 84 THR A N 1
ATOM 658 C CA . THR A 1 84 ? 2.018 12.864 3.635 1.00 92.50 84 THR A CA 1
ATOM 659 C C . THR A 1 84 ? 2.630 12.981 2.240 1.00 92.50 84 THR A C 1
ATOM 661 O O . THR A 1 84 ? 2.887 14.087 1.772 1.00 92.50 84 THR A O 1
ATOM 664 N N . GLY A 1 85 ? 2.850 11.859 1.553 1.00 93.44 85 GLY A N 1
ATOM 665 C CA . GLY A 1 85 ? 3.397 11.826 0.202 1.00 93.44 85 GLY A CA 1
ATOM 666 C C . GLY A 1 85 ? 3.600 10.403 -0.315 1.00 93.44 85 GLY A C 1
ATOM 667 O O . GLY A 1 85 ? 3.416 9.428 0.414 1.00 93.44 85 GLY A O 1
ATOM 668 N N . GLY A 1 86 ? 3.973 10.291 -1.588 1.00 94.94 86 GLY A N 1
ATOM 669 C CA . GLY A 1 86 ? 4.217 9.017 -2.259 1.00 94.94 86 GLY A CA 1
ATOM 670 C C . GLY A 1 86 ? 4.290 9.170 -3.776 1.00 94.94 86 GLY A C 1
ATOM 671 O O . GLY A 1 86 ? 4.267 10.283 -4.300 1.00 94.94 86 GLY A O 1
ATOM 672 N N . GLY A 1 87 ? 4.373 8.044 -4.481 1.00 96.00 87 GLY A N 1
ATOM 673 C CA . GLY A 1 87 ? 4.364 8.016 -5.939 1.00 96.00 87 GLY A CA 1
ATOM 674 C C . GLY A 1 87 ? 4.313 6.598 -6.493 1.00 96.00 87 GLY A C 1
ATOM 675 O O . GLY A 1 87 ? 4.602 5.629 -5.785 1.00 96.00 87 GLY A O 1
ATOM 676 N N . TYR A 1 88 ? 3.955 6.494 -7.770 1.00 96.62 88 TYR A N 1
ATOM 677 C CA . TYR A 1 88 ? 4.043 5.256 -8.532 1.00 96.62 88 TYR A CA 1
ATOM 678 C C . TYR A 1 88 ? 5.283 5.276 -9.406 1.00 96.62 88 TYR A C 1
ATOM 680 O O . TYR A 1 88 ? 5.564 6.257 -10.092 1.00 96.62 88 TYR A O 1
ATOM 688 N N . PHE A 1 89 ? 6.011 4.167 -9.377 1.00 95.44 89 PHE A N 1
ATOM 689 C CA . PHE A 1 89 ? 7.251 4.003 -10.111 1.00 95.44 89 PHE A CA 1
ATOM 690 C C . PHE A 1 89 ? 7.235 2.655 -10.813 1.00 95.44 89 PHE A C 1
ATOM 692 O O . PHE A 1 89 ? 6.815 1.646 -10.243 1.00 95.44 89 PHE A O 1
ATOM 699 N N . PHE A 1 90 ? 7.712 2.646 -12.051 1.00 93.12 90 PHE A N 1
ATOM 700 C CA . PHE A 1 90 ? 7.969 1.418 -12.779 1.00 93.12 90 PHE A CA 1
ATOM 701 C C . PHE A 1 90 ? 9.375 0.924 -12.440 1.00 93.12 90 PHE A C 1
ATOM 703 O O . PHE A 1 90 ? 10.345 1.673 -12.552 1.00 93.12 90 PHE A O 1
ATOM 710 N N . VAL A 1 91 ? 9.480 -0.334 -12.014 1.00 93.62 91 VAL A N 1
ATOM 711 C CA . VAL A 1 91 ? 10.767 -0.993 -11.782 1.00 93.62 91 VAL A CA 1
ATOM 712 C C . VAL A 1 91 ? 11.087 -1.809 -13.029 1.00 93.62 91 VAL A C 1
ATOM 714 O O . VAL A 1 91 ? 10.402 -2.806 -13.276 1.00 93.62 91 VAL A O 1
ATOM 717 N N . PRO A 1 92 ? 12.078 -1.395 -13.833 1.00 92.38 92 PRO A N 1
ATOM 718 C CA . PRO A 1 92 ? 12.395 -2.100 -15.059 1.00 92.38 92 PRO A CA 1
ATOM 719 C C . PRO A 1 92 ? 13.006 -3.479 -14.780 1.00 92.38 92 PRO A C 1
ATOM 721 O O . PRO A 1 92 ? 13.540 -3.725 -13.690 1.00 92.38 92 PRO A O 1
ATOM 724 N N . PRO A 1 93 ? 12.957 -4.393 -15.765 1.00 91.31 93 PRO A N 1
ATOM 725 C CA . PRO A 1 93 ? 13.756 -5.607 -15.709 1.00 91.31 93 PRO A CA 1
ATOM 726 C C . PRO A 1 93 ? 15.256 -5.257 -15.663 1.00 91.31 93 PRO A C 1
ATOM 728 O O . PRO A 1 93 ? 15.653 -4.160 -16.060 1.00 91.31 93 PRO A O 1
ATOM 731 N N . PRO A 1 94 ? 16.109 -6.176 -15.185 1.00 90.25 94 PRO A N 1
ATOM 732 C CA . PRO A 1 94 ? 17.547 -5.940 -15.127 1.00 90.25 94 PRO A CA 1
ATOM 733 C C . PRO A 1 94 ? 18.161 -5.747 -16.524 1.00 90.25 94 PRO A C 1
ATOM 735 O O . PRO A 1 94 ? 17.744 -6.386 -17.491 1.00 90.25 94 PRO A O 1
ATOM 738 N N . GLY A 1 95 ? 19.207 -4.920 -16.594 1.00 90.81 95 GLY A N 1
ATOM 739 C CA . GLY A 1 95 ? 19.896 -4.559 -17.838 1.00 90.81 95 GLY A CA 1
ATOM 740 C C . GLY A 1 95 ? 19.203 -3.431 -18.608 1.00 90.81 95 GLY A C 1
ATOM 741 O O . GLY A 1 95 ? 18.236 -2.846 -18.128 1.00 90.81 95 GLY A O 1
ATOM 742 N N . ASP A 1 96 ? 19.698 -3.147 -19.813 1.00 90.75 96 ASP A N 1
ATOM 743 C CA . ASP A 1 96 ? 19.291 -1.963 -20.589 1.00 90.75 96 ASP A CA 1
ATOM 744 C C . ASP A 1 96 ? 18.290 -2.278 -21.714 1.00 90.75 96 ASP A C 1
ATOM 746 O O . ASP A 1 96 ? 17.750 -1.374 -22.337 1.00 90.75 96 ASP A O 1
ATOM 750 N N . ALA A 1 97 ? 17.964 -3.552 -21.953 1.00 88.12 97 ALA A N 1
ATOM 751 C CA . ALA A 1 97 ? 17.109 -3.963 -23.075 1.00 88.12 97 ALA A CA 1
ATOM 752 C C . ALA A 1 97 ? 15.681 -3.373 -23.038 1.00 88.12 97 ALA A C 1
ATOM 754 O O . ALA A 1 97 ? 15.015 -3.265 -24.065 1.00 88.12 97 ALA A O 1
ATOM 755 N N . TRP A 1 98 ? 15.182 -2.985 -21.860 1.00 89.06 98 TRP A N 1
ATOM 756 C CA . TRP A 1 98 ? 13.879 -2.321 -21.730 1.00 89.06 98 TRP A CA 1
ATOM 757 C C . TRP A 1 98 ? 13.902 -0.866 -22.220 1.00 89.06 98 TRP A C 1
ATOM 759 O O . TRP A 1 98 ? 12.849 -0.333 -22.567 1.00 89.06 98 TRP A O 1
ATOM 769 N N . ILE A 1 99 ? 15.082 -0.238 -22.261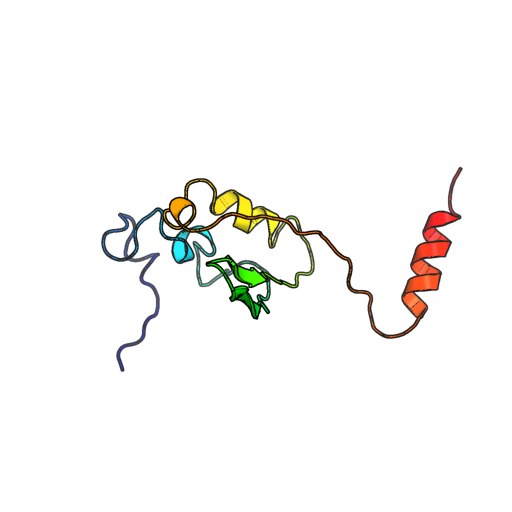 1.00 89.88 99 ILE A N 1
ATOM 770 C CA . ILE A 1 99 ? 15.280 1.139 -22.721 1.00 89.88 99 ILE A CA 1
ATOM 771 C C . ILE A 1 99 ? 14.983 1.222 -24.219 1.00 89.88 99 ILE A C 1
ATOM 773 O O . ILE A 1 99 ? 14.239 2.103 -24.652 1.00 89.88 99 ILE A O 1
ATOM 777 N N . ASP A 1 100 ? 15.474 0.251 -24.991 1.00 87.25 100 ASP A N 1
ATOM 778 C CA . ASP A 1 100 ? 15.185 0.142 -26.423 1.00 87.25 100 ASP A CA 1
ATOM 779 C C . ASP A 1 100 ? 13.678 0.001 -26.669 1.00 87.25 100 ASP A C 1
ATOM 781 O O . ASP A 1 100 ? 13.114 0.687 -27.519 1.00 87.25 100 ASP A O 1
ATOM 785 N N . GLY A 1 101 ? 12.997 -0.831 -25.873 1.00 83.94 101 GLY A N 1
ATOM 786 C CA . GLY A 1 101 ? 11.542 -0.992 -25.938 1.00 83.94 101 GLY A CA 1
ATOM 787 C C . GLY A 1 101 ? 10.770 0.287 -25.597 1.00 83.94 101 GLY A C 1
ATOM 788 O O . GLY A 1 101 ? 9.763 0.582 -26.242 1.00 83.94 101 GLY A O 1
ATOM 789 N N . LEU A 1 102 ? 11.251 1.069 -24.625 1.00 84.12 102 LEU A N 1
ATOM 790 C CA . LEU A 1 102 ? 10.642 2.339 -24.229 1.00 84.12 102 LEU A CA 1
ATOM 791 C C . LEU A 1 102 ? 10.748 3.391 -25.345 1.00 84.12 102 LEU A C 1
ATOM 793 O O . LEU A 1 102 ? 9.759 4.045 -25.676 1.00 84.12 102 LEU A O 1
ATOM 797 N N . PHE A 1 103 ? 11.927 3.543 -25.953 1.00 83.44 103 PHE A N 1
ATOM 798 C CA . PHE A 1 103 ? 12.147 4.548 -26.998 1.00 83.44 103 PHE A CA 1
ATOM 799 C C . PHE A 1 103 ? 11.647 4.121 -28.384 1.00 83.44 103 PHE A C 1
ATOM 801 O O . PHE A 1 103 ? 11.255 4.977 -29.181 1.00 83.44 103 PHE A O 1
ATOM 808 N N . ALA A 1 104 ? 11.566 2.818 -28.664 1.00 75.81 104 ALA A N 1
ATOM 809 C CA . ALA A 1 104 ? 10.912 2.312 -29.870 1.00 75.81 104 ALA A CA 1
ATOM 810 C C . ALA A 1 104 ? 9.403 2.620 -29.874 1.00 75.81 104 ALA A C 1
ATOM 812 O O . ALA A 1 104 ? 8.849 2.965 -30.914 1.00 75.81 104 ALA A O 1
ATOM 813 N N . GLN A 1 105 ? 8.737 2.565 -28.715 1.00 60.94 105 GLN A N 1
ATOM 814 C CA . GLN A 1 105 ? 7.330 2.972 -28.594 1.00 60.94 105 GLN A CA 1
ATOM 815 C C . GLN A 1 105 ? 7.146 4.493 -28.682 1.00 60.94 105 GLN A C 1
ATOM 817 O O . GLN A 1 105 ? 6.139 4.953 -29.208 1.00 60.94 105 GLN A O 1
ATOM 822 N N . ALA A 1 106 ? 8.125 5.282 -28.227 1.00 59.72 106 ALA A N 1
ATOM 823 C CA . ALA A 1 106 ? 8.078 6.745 -28.305 1.00 59.72 106 ALA A CA 1
ATOM 824 C C . ALA A 1 106 ? 8.268 7.302 -29.731 1.00 59.72 106 ALA A C 1
ATOM 826 O O . ALA A 1 106 ? 7.928 8.454 -29.989 1.00 59.72 106 ALA A O 1
ATOM 827 N N . THR A 1 107 ? 8.815 6.503 -30.651 1.00 60.28 107 THR A N 1
ATOM 828 C CA . THR A 1 107 ? 9.098 6.900 -32.043 1.00 60.28 107 THR A CA 1
ATOM 829 C C . THR A 1 107 ? 8.115 6.308 -33.063 1.00 60.28 107 THR A C 1
ATOM 831 O O . THR A 1 107 ? 8.252 6.564 -34.258 1.00 60.28 107 THR A O 1
ATOM 834 N N . GLY A 1 108 ? 7.097 5.559 -32.615 1.00 57.22 108 GLY A N 1
ATOM 835 C CA . GLY A 1 108 ? 6.068 4.954 -33.466 1.00 57.22 108 GLY A CA 1
ATOM 836 C C . GLY A 1 108 ? 4.716 5.682 -33.422 1.00 57.22 108 GLY A C 1
ATOM 837 O O . GLY A 1 108 ? 4.019 5.607 -32.416 1.00 57.22 108 GLY A O 1
ATOM 838 N N . ASN A 1 109 ? 4.336 6.276 -34.565 1.00 40.38 109 ASN A N 1
ATOM 839 C CA . ASN A 1 109 ? 3.074 6.948 -34.944 1.00 40.38 109 ASN A CA 1
ATOM 840 C C . ASN A 1 109 ? 2.791 8.367 -34.402 1.00 40.38 109 ASN A C 1
ATOM 842 O O . ASN A 1 109 ? 2.061 8.558 -33.428 1.00 40.38 109 ASN A O 1
ATOM 846 N N . ALA A 1 110 ? 3.241 9.354 -35.185 1.00 38.91 110 ALA A N 1
ATOM 847 C CA . ALA A 1 110 ? 2.321 10.309 -35.813 1.00 38.91 110 ALA A CA 1
ATOM 848 C C . ALA A 1 110 ? 2.030 9.841 -37.248 1.00 38.91 110 ALA A C 1
ATOM 850 O O . ALA A 1 110 ? 2.969 9.275 -37.857 1.00 38.91 110 ALA A O 1
#